Protein AF-A0A3D1PL69-F1 (afdb_monomer_lite)

pLDDT: mean 81.99, std 17.12, range [33.19, 97.12]

Structure (mmCIF, N/CA/C/O backbone):
data_AF-A0A3D1PL69-F1
#
_entry.id   AF-A0A3D1PL69-F1
#
loop_
_atom_site.group_PDB
_atom_site.id
_atom_site.type_symbol
_atom_site.label_atom_id
_atom_site.label_alt_id
_atom_site.label_comp_id
_atom_site.label_asym_id
_atom_site.label_entity_id
_atom_site.label_seq_id
_atom_site.pdbx_PDB_ins_code
_atom_site.Cartn_x
_atom_site.Cartn_y
_atom_site.Cartn_z
_atom_site.occupancy
_atom_site.B_iso_or_equiv
_atom_site.auth_seq_id
_atom_site.auth_comp_id
_atom_site.auth_asym_id
_atom_site.auth_atom_id
_atom_site.pdbx_PDB_model_num
ATOM 1 N N . MET A 1 1 ? 19.396 32.847 -1.313 1.00 39.78 1 MET A N 1
ATOM 2 C CA . MET A 1 1 ? 19.044 31.834 -0.294 1.00 39.78 1 MET A CA 1
ATOM 3 C C . MET A 1 1 ? 17.657 31.285 -0.593 1.00 39.78 1 MET A C 1
ATOM 5 O O . MET A 1 1 ? 16.674 31.708 -0.001 1.00 39.78 1 MET A O 1
ATOM 9 N N . THR A 1 2 ? 17.554 30.402 -1.582 1.00 33.19 2 THR A N 1
ATOM 10 C CA . THR A 1 2 ? 16.296 29.740 -1.933 1.00 33.19 2 THR A CA 1
ATOM 11 C C . THR A 1 2 ? 16.040 28.620 -0.928 1.00 33.19 2 THR A C 1
ATOM 13 O O . THR A 1 2 ? 16.752 27.620 -0.899 1.00 33.19 2 THR A O 1
ATOM 16 N N . LEU A 1 3 ? 15.045 28.809 -0.060 1.00 43.66 3 LEU A N 1
ATOM 17 C CA . LEU A 1 3 ? 14.552 27.766 0.836 1.00 43.66 3 LEU A CA 1
ATOM 18 C C . LEU A 1 3 ? 13.892 26.671 -0.011 1.00 43.66 3 LEU A C 1
ATOM 20 O O . LEU A 1 3 ? 12.722 26.758 -0.377 1.00 43.66 3 LEU A O 1
ATOM 24 N N . ILE A 1 4 ? 14.662 25.637 -0.341 1.00 52.56 4 ILE A N 1
ATOM 25 C CA . ILE A 1 4 ? 14.132 24.358 -0.809 1.00 52.56 4 ILE A CA 1
ATOM 26 C C . ILE A 1 4 ? 13.377 23.750 0.377 1.00 52.56 4 ILE A C 1
ATOM 28 O O . ILE A 1 4 ? 13.967 23.169 1.285 1.00 52.56 4 ILE A O 1
ATOM 32 N N . LEU A 1 5 ? 12.057 23.947 0.403 1.00 56.03 5 LEU A N 1
ATOM 33 C CA . LEU A 1 5 ? 11.161 23.226 1.303 1.00 56.03 5 LEU A CA 1
ATOM 34 C C . LEU A 1 5 ? 11.351 21.721 1.056 1.00 56.03 5 LEU A C 1
ATOM 36 O O . LEU A 1 5 ? 11.209 21.276 -0.089 1.00 56.03 5 LEU A O 1
ATOM 40 N N . PRO A 1 6 ? 11.678 20.919 2.085 1.00 52.91 6 PRO A N 1
ATOM 41 C CA . PRO A 1 6 ? 11.882 19.498 1.895 1.00 52.91 6 PRO A CA 1
ATOM 42 C C . PRO A 1 6 ? 10.549 18.890 1.467 1.00 52.91 6 PRO A C 1
ATOM 44 O O . PRO A 1 6 ? 9.505 19.143 2.068 1.00 52.91 6 PRO A O 1
ATOM 47 N N . LEU A 1 7 ? 10.597 18.110 0.389 1.00 54.78 7 LEU A N 1
ATOM 48 C CA . LEU A 1 7 ? 9.503 17.308 -0.146 1.00 54.78 7 LEU A CA 1
ATOM 49 C C . LEU A 1 7 ? 8.607 16.765 0.980 1.00 54.78 7 LEU A C 1
ATOM 51 O O . LEU A 1 7 ? 8.966 15.803 1.660 1.00 54.78 7 LEU A O 1
ATOM 55 N N . ARG A 1 8 ? 7.406 17.341 1.136 1.00 52.69 8 ARG A N 1
ATOM 56 C CA . ARG A 1 8 ? 6.309 16.817 1.967 1.00 52.69 8 ARG A CA 1
ATOM 57 C C . ARG A 1 8 ? 5.761 15.536 1.319 1.00 52.69 8 ARG A C 1
ATOM 59 O O . ARG A 1 8 ? 4.620 15.480 0.879 1.00 52.69 8 ARG A O 1
ATOM 66 N N . LYS A 1 9 ? 6.604 14.508 1.182 1.00 51.25 9 LYS A N 1
ATOM 67 C CA . LYS A 1 9 ? 6.316 13.243 0.483 1.00 51.25 9 LYS A CA 1
ATOM 68 C C . LYS A 1 9 ? 5.589 12.209 1.349 1.00 51.25 9 LYS A C 1
ATOM 70 O O . LYS A 1 9 ? 5.402 11.079 0.915 1.00 51.25 9 LYS A O 1
ATOM 75 N N . VAL A 1 10 ? 5.106 12.603 2.526 1.00 52.44 10 VAL A N 1
ATOM 76 C CA . VAL A 1 10 ? 3.982 11.930 3.182 1.00 52.44 10 VAL A CA 1
ATOM 77 C C . VAL A 1 10 ? 2.785 12.850 2.992 1.00 52.44 10 VAL A C 1
ATOM 79 O O . VAL A 1 10 ? 2.599 13.808 3.743 1.00 52.44 10 VAL A O 1
ATOM 82 N N . THR A 1 11 ? 2.029 12.627 1.914 1.00 64.38 11 THR A N 1
ATOM 83 C CA . THR A 1 11 ? 0.810 13.397 1.639 1.00 64.38 11 THR A CA 1
ATOM 84 C C . THR A 1 11 ? -0.082 13.317 2.874 1.00 64.38 11 THR A C 1
ATOM 86 O O . THR A 1 11 ? -0.249 12.223 3.420 1.00 64.38 11 THR A O 1
ATOM 89 N N . SER A 1 12 ? -0.655 14.438 3.302 1.00 76.50 12 SER A N 1
ATOM 90 C CA . SER A 1 12 ? -1.549 14.517 4.467 1.00 76.50 12 SER A CA 1
ATOM 91 C C . SER A 1 12 ? -2.580 13.383 4.501 1.00 76.50 12 SER A C 1
ATOM 93 O O . SER A 1 12 ? -2.778 12.765 5.540 1.00 76.50 12 SER A O 1
ATOM 95 N N . VAL A 1 13 ? -3.117 13.020 3.333 1.00 83.62 13 VAL A N 1
ATOM 96 C CA . VAL A 1 13 ? -4.100 11.945 3.152 1.00 83.62 13 VAL A CA 1
ATOM 97 C C . VAL A 1 13 ? -3.563 10.567 3.554 1.00 83.62 13 VAL A C 1
ATOM 99 O O . VAL A 1 13 ? -4.213 9.855 4.312 1.00 83.62 13 VAL A O 1
ATOM 102 N N . HIS A 1 14 ? -2.365 10.173 3.107 1.00 83.75 14 HIS A N 1
ATOM 103 C CA . HIS A 1 14 ? -1.786 8.878 3.489 1.00 83.75 14 HIS A CA 1
ATOM 104 C C . HIS A 1 14 ? -1.587 8.752 5.003 1.00 83.75 14 HIS A C 1
ATOM 106 O O . HIS A 1 14 ? -1.840 7.678 5.557 1.00 83.75 14 HIS A O 1
ATOM 112 N N . LYS A 1 15 ? -1.169 9.837 5.668 1.00 84.38 15 LYS A N 1
ATOM 113 C CA . LYS A 1 15 ? -0.992 9.861 7.125 1.00 84.38 15 LYS A CA 1
ATOM 114 C C . LYS A 1 15 ? -2.338 9.809 7.850 1.00 84.38 15 LYS A C 1
ATOM 116 O O . LYS A 1 15 ? -2.501 9.039 8.797 1.00 84.38 15 LYS A O 1
ATOM 121 N N . ASP A 1 16 ? -3.326 10.542 7.347 1.00 88.31 16 ASP A N 1
ATOM 122 C CA . ASP A 1 16 ? -4.684 10.524 7.886 1.00 88.31 16 ASP A CA 1
ATOM 123 C C . ASP A 1 16 ? -5.323 9.134 7.784 1.00 88.31 16 ASP A C 1
ATOM 125 O O . ASP A 1 16 ? -5.870 8.640 8.765 1.00 88.31 16 ASP A O 1
ATOM 129 N N . VAL A 1 17 ? -5.184 8.453 6.646 1.00 87.06 17 VAL A N 1
ATOM 130 C CA . VAL A 1 17 ? -5.777 7.126 6.421 1.00 87.06 17 VAL A CA 1
ATOM 131 C C . VAL A 1 17 ? -5.023 6.010 7.158 1.00 87.06 17 VAL A C 1
ATOM 133 O O . VAL A 1 17 ? -5.643 5.090 7.691 1.00 87.06 17 VAL A O 1
ATOM 136 N N . SER A 1 18 ? -3.690 6.073 7.221 1.00 84.12 18 SER A N 1
ATOM 137 C CA . SER A 1 18 ? -2.876 4.980 7.784 1.00 84.12 18 SER A CA 1
ATOM 138 C C . SER A 1 18 ? -2.729 5.044 9.304 1.00 84.12 18 SER A C 1
ATOM 140 O O . SER A 1 18 ? -2.582 3.996 9.946 1.00 84.12 18 SER A O 1
ATOM 142 N N . GLU A 1 19 ? -2.749 6.252 9.876 1.00 87.00 19 GLU A N 1
ATOM 143 C CA . GLU A 1 19 ? -2.452 6.499 11.291 1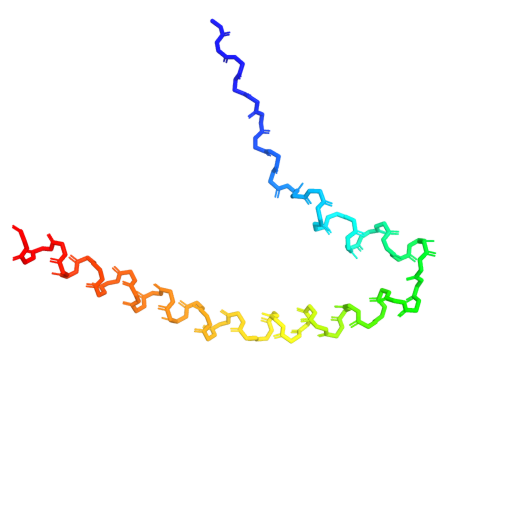.00 87.00 19 GLU A CA 1
ATOM 144 C C . GLU A 1 19 ? -3.634 7.141 12.024 1.00 87.00 19 GLU A C 1
ATOM 146 O O . GLU A 1 19 ? -4.073 6.619 13.051 1.00 87.00 19 GLU A O 1
ATOM 151 N N . ARG A 1 20 ? -4.175 8.255 11.511 1.00 90.19 20 ARG A N 1
ATOM 152 C CA . ARG A 1 20 ? -5.198 9.042 12.226 1.00 90.19 20 ARG A CA 1
ATOM 153 C C . ARG A 1 20 ? -6.549 8.332 12.271 1.00 90.19 20 ARG A C 1
ATOM 155 O O . ARG A 1 20 ? -7.184 8.285 13.323 1.00 90.19 20 ARG A O 1
ATOM 162 N N . LEU A 1 21 ? -6.957 7.721 11.162 1.00 91.38 21 LEU A N 1
ATOM 163 C CA . LEU A 1 21 ? -8.246 7.051 11.018 1.00 91.38 21 LEU A CA 1
ATOM 164 C C . LEU A 1 21 ? -8.402 5.884 11.995 1.00 91.38 21 LEU A C 1
ATOM 166 O O . LEU A 1 21 ? -9.469 5.715 12.568 1.00 91.38 21 LEU A O 1
ATOM 170 N N .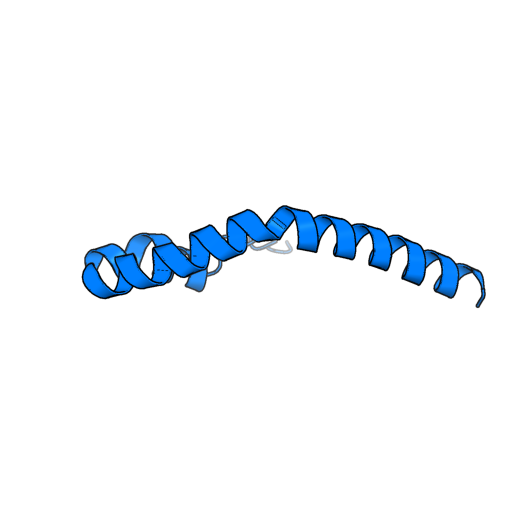 LYS A 1 22 ? -7.323 5.142 12.268 1.00 91.81 22 LYS A N 1
ATOM 171 C CA . LYS A 1 22 ? -7.326 4.049 13.254 1.00 91.81 22 LYS A CA 1
ATOM 172 C C . LYS A 1 22 ? -7.647 4.524 14.672 1.00 91.81 22 LYS A C 1
ATOM 174 O O . LYS A 1 22 ? -8.242 3.770 15.429 1.00 91.81 22 LYS A O 1
ATOM 179 N N . LYS A 1 23 ? -7.247 5.754 15.021 1.00 92.38 23 LYS A N 1
ATOM 180 C CA . LYS A 1 23 ? -7.488 6.357 16.341 1.00 92.38 23 LYS A CA 1
ATOM 181 C C . LYS A 1 23 ? -8.890 6.959 16.461 1.00 92.38 23 LYS A C 1
ATOM 183 O O . LYS A 1 23 ? -9.456 6.933 17.542 1.00 92.38 23 LYS A O 1
ATOM 188 N N . ILE A 1 24 ? -9.427 7.507 15.367 1.00 93.44 24 ILE A N 1
ATOM 189 C CA . ILE A 1 24 ? -10.744 8.168 15.347 1.00 93.44 24 ILE A CA 1
ATOM 190 C C . ILE A 1 24 ? -11.874 7.153 15.139 1.00 93.44 24 ILE A C 1
ATOM 192 O O . ILE A 1 24 ? -12.884 7.205 15.831 1.00 93.44 24 ILE A O 1
ATOM 196 N N . ASN A 1 25 ? -11.727 6.244 14.170 1.00 94.38 25 ASN A N 1
ATOM 197 C CA . ASN A 1 25 ? -12.747 5.259 13.822 1.00 94.38 25 ASN A CA 1
ATOM 198 C C . ASN A 1 25 ? -12.105 3.928 13.371 1.00 94.38 25 ASN A C 1
ATOM 200 O O . ASN A 1 25 ? -11.801 3.747 12.185 1.00 94.38 25 ASN A O 1
ATOM 204 N N . PRO A 1 26 ? -11.924 2.968 14.295 1.00 92.12 26 PRO A N 1
ATOM 205 C CA . PRO A 1 26 ? -11.289 1.689 13.986 1.00 92.12 26 PRO A CA 1
ATOM 206 C C . PRO A 1 26 ? -12.123 0.806 13.043 1.00 92.12 26 PRO A C 1
ATOM 208 O O . PRO A 1 26 ? -11.549 0.051 12.258 1.00 92.12 26 PRO A O 1
ATOM 211 N N . SER A 1 27 ? -13.458 0.920 13.064 1.00 94.62 27 SER A N 1
ATOM 212 C CA . SER A 1 27 ? -14.339 0.163 12.161 1.00 94.62 27 SER A CA 1
ATOM 213 C C . SER A 1 27 ? -14.133 0.589 10.705 1.00 94.62 27 SER A C 1
ATOM 215 O O . SER A 1 27 ? -13.875 -0.245 9.833 1.00 94.62 27 SER A O 1
ATOM 217 N N . LEU A 1 28 ? -14.130 1.902 10.451 1.00 92.62 28 LEU A N 1
ATOM 218 C CA . LEU A 1 28 ? -13.872 2.451 9.121 1.00 92.62 28 LEU A CA 1
ATOM 219 C C . LEU A 1 28 ? -12.433 2.166 8.661 1.00 92.62 28 LEU A C 1
ATOM 221 O O . LEU A 1 28 ? -12.210 1.822 7.503 1.00 92.62 28 LEU A O 1
ATOM 225 N N . ALA A 1 29 ? -11.454 2.220 9.570 1.00 93.94 29 ALA A N 1
ATOM 226 C CA . ALA A 1 29 ? -10.069 1.876 9.249 1.00 93.94 29 ALA A CA 1
ATOM 227 C C . ALA A 1 29 ? -9.910 0.425 8.756 1.00 93.94 29 ALA A C 1
ATOM 229 O O . ALA A 1 29 ? -9.088 0.166 7.874 1.00 93.94 29 ALA A O 1
ATOM 230 N N . LYS A 1 30 ? -10.703 -0.518 9.287 1.00 93.94 30 LYS A N 1
ATOM 231 C CA . LYS A 1 30 ? -10.702 -1.918 8.838 1.00 93.94 30 LYS A CA 1
ATOM 232 C C . LYS A 1 30 ? -11.223 -2.052 7.405 1.00 93.94 30 LYS A C 1
ATOM 234 O O . LYS A 1 30 ? -10.632 -2.787 6.624 1.00 93.94 30 LYS A O 1
ATOM 239 N N . GLN A 1 31 ? -12.267 -1.307 7.047 1.00 94.81 31 GLN A N 1
ATOM 240 C CA . GLN A 1 31 ? -12.817 -1.301 5.685 1.00 94.81 31 GLN A CA 1
ATOM 241 C C . GLN A 1 31 ? -11.820 -0.709 4.685 1.00 94.81 31 GLN A C 1
ATOM 243 O O . GLN A 1 31 ? -11.529 -1.309 3.654 1.00 94.81 31 GLN A O 1
ATOM 248 N N . VAL A 1 32 ? -11.215 0.431 5.029 1.00 93.56 32 VAL A N 1
ATOM 249 C CA . VAL A 1 32 ? -10.210 1.074 4.171 1.00 93.56 32 VAL A CA 1
ATOM 250 C C . VAL A 1 32 ? -8.975 0.191 3.991 1.00 93.56 32 VAL A C 1
ATOM 252 O O . VAL A 1 32 ? -8.347 0.207 2.932 1.00 93.56 32 VAL A O 1
ATOM 255 N N . ARG A 1 33 ? -8.626 -0.621 4.995 1.00 93.69 33 ARG A N 1
ATOM 256 C CA . ARG A 1 33 ? -7.502 -1.549 4.888 1.00 93.69 33 ARG A CA 1
ATOM 257 C C . ARG A 1 33 ? -7.692 -2.580 3.773 1.00 93.69 33 ARG A C 1
ATOM 259 O O . ARG A 1 33 ? -6.729 -2.821 3.053 1.00 93.69 33 ARG A O 1
ATOM 266 N N . VAL A 1 34 ? -8.903 -3.112 3.598 1.00 95.56 34 VAL A N 1
ATOM 267 C CA . VAL A 1 34 ? -9.220 -4.074 2.525 1.00 95.56 34 VAL A CA 1
ATOM 268 C C . VAL A 1 34 ? -8.904 -3.467 1.157 1.00 95.56 34 VAL A C 1
ATOM 270 O O . VAL A 1 34 ? -8.111 -4.021 0.401 1.00 95.56 34 VAL A O 1
ATOM 273 N N . VAL A 1 35 ? -9.400 -2.253 0.908 1.00 94.50 35 VAL A N 1
ATOM 274 C CA . VAL A 1 35 ? -9.167 -1.520 -0.346 1.00 94.50 35 VAL A CA 1
ATOM 275 C C . VAL A 1 35 ? -7.677 -1.230 -0.570 1.00 94.50 35 VAL A C 1
ATOM 277 O O . VAL A 1 35 ? -7.177 -1.286 -1.694 1.00 94.50 35 VAL A O 1
ATOM 280 N N . LEU A 1 36 ? -6.928 -0.896 0.485 1.00 93.25 36 LEU A N 1
ATOM 281 C CA . LEU A 1 36 ? -5.484 -0.660 0.372 1.00 93.25 36 LEU A CA 1
ATOM 282 C C . LEU A 1 36 ? -4.705 -1.934 0.029 1.00 93.25 36 LEU A C 1
ATOM 284 O O . LEU A 1 36 ? -3.727 -1.858 -0.719 1.00 93.25 36 LEU A O 1
ATOM 288 N N . ASP A 1 37 ? -5.115 -3.075 0.575 1.00 94.56 37 ASP A N 1
ATOM 289 C CA . ASP A 1 37 ? -4.469 -4.360 0.326 1.00 94.56 37 ASP A CA 1
ATOM 290 C C . ASP A 1 37 ? -4.747 -4.844 -1.112 1.00 94.56 37 ASP A C 1
ATOM 292 O O . ASP A 1 37 ? -3.803 -5.234 -1.804 1.00 94.56 37 ASP A O 1
ATOM 296 N N . GLU A 1 38 ? -5.971 -4.676 -1.624 1.00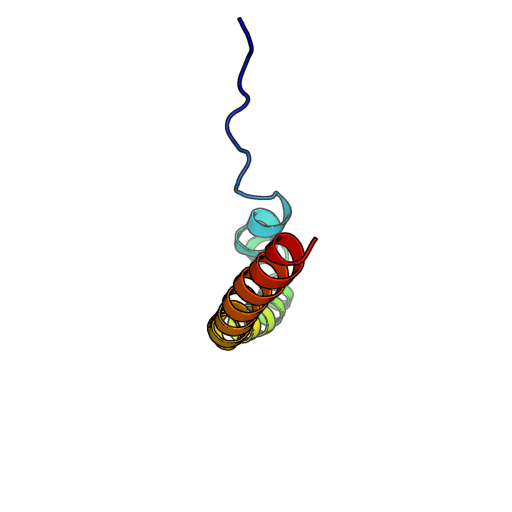 95.81 38 GLU A N 1
ATOM 297 C CA . GLU A 1 38 ? -6.320 -4.899 -3.042 1.00 95.81 38 GLU A CA 1
ATOM 298 C C . GLU A 1 38 ? -5.469 -4.029 -3.979 1.00 95.81 38 GLU A C 1
ATOM 300 O O . GLU A 1 38 ? -4.757 -4.526 -4.854 1.00 95.81 38 GLU A O 1
ATOM 305 N N . ASN A 1 39 ? -5.421 -2.719 -3.718 1.00 93.94 39 ASN A N 1
ATOM 306 C CA . ASN A 1 39 ? -4.604 -1.781 -4.490 1.00 93.94 39 ASN A CA 1
ATOM 307 C C . ASN A 1 39 ? -3.113 -2.148 -4.497 1.00 93.94 39 ASN A C 1
ATOM 309 O O . ASN A 1 39 ? -2.384 -1.831 -5.450 1.00 93.94 39 ASN A O 1
ATOM 313 N N . LYS A 1 40 ? -2.627 -2.747 -3.405 1.00 93.19 40 LYS A N 1
ATOM 314 C CA . LYS A 1 40 ? -1.243 -3.198 -3.278 1.00 93.19 40 LYS A CA 1
ATOM 315 C C . LYS A 1 40 ? -1.004 -4.475 -4.079 1.00 93.19 40 LYS A C 1
ATOM 317 O O . LYS A 1 40 ? 0.044 -4.552 -4.718 1.00 93.19 40 LYS A O 1
ATOM 322 N N . ALA A 1 41 ? -1.956 -5.407 -4.101 1.00 96.06 41 ALA A N 1
ATOM 323 C CA . ALA A 1 41 ? -1.892 -6.605 -4.935 1.00 96.06 41 ALA A CA 1
ATOM 324 C C . ALA A 1 41 ? -1.854 -6.246 -6.434 1.00 96.06 41 ALA A C 1
ATOM 326 O O . ALA A 1 41 ? -0.982 -6.707 -7.169 1.00 96.06 41 ALA A O 1
ATOM 327 N N . GLU A 1 42 ? -2.701 -5.313 -6.873 1.00 97.12 42 GLU A N 1
ATOM 328 C CA . GLU A 1 42 ? -2.768 -4.868 -8.274 1.00 97.12 42 GLU A CA 1
ATOM 329 C C . GLU A 1 42 ? -1.581 -4.002 -8.720 1.00 97.12 42 GLU A C 1
ATOM 331 O O . GLU A 1 42 ? -1.406 -3.716 -9.911 1.00 97.12 42 GLU A O 1
ATOM 336 N N . ARG A 1 43 ? -0.742 -3.541 -7.782 1.00 96.69 43 ARG A N 1
ATOM 337 C CA . ARG A 1 43 ? 0.379 -2.636 -8.075 1.00 96.69 43 ARG A CA 1
ATOM 338 C C . ARG A 1 43 ? 1.282 -3.178 -9.178 1.00 96.69 43 ARG A C 1
ATOM 340 O O . ARG A 1 43 ? 1.754 -2.394 -9.995 1.00 96.69 43 ARG A O 1
ATOM 347 N N . HIS A 1 44 ? 1.534 -4.484 -9.204 1.00 94.06 44 HIS A N 1
ATOM 348 C CA . HIS A 1 44 ? 2.418 -5.091 -10.199 1.00 94.06 44 HIS A CA 1
ATOM 349 C C . HIS A 1 44 ? 1.832 -5.022 -11.616 1.00 94.06 44 HIS A C 1
ATOM 351 O O . HIS A 1 44 ? 2.563 -4.723 -12.559 1.00 94.06 44 HIS A O 1
ATOM 357 N N . ILE A 1 45 ? 0.512 -5.176 -11.755 1.00 95.44 45 ILE A N 1
ATOM 358 C CA . ILE A 1 45 ? -0.205 -5.012 -13.028 1.00 95.44 45 ILE A CA 1
ATOM 359 C C . ILE A 1 45 ? -0.096 -3.556 -13.492 1.00 95.44 45 ILE A C 1
ATOM 361 O O . ILE A 1 45 ? 0.313 -3.277 -14.621 1.00 95.44 45 ILE A O 1
ATOM 365 N N . ARG A 1 46 ? -0.362 -2.606 -12.585 1.00 96.12 46 ARG A N 1
ATOM 366 C CA . ARG A 1 46 ? -0.199 -1.169 -12.864 1.00 96.12 46 ARG A CA 1
ATOM 367 C C . ARG A 1 46 ? 1.244 -0.802 -13.214 1.00 96.12 46 ARG A C 1
ATOM 369 O O . ARG A 1 46 ? 1.461 0.007 -14.111 1.00 96.12 46 ARG A O 1
ATOM 376 N N . GLY A 1 47 ? 2.226 -1.422 -12.564 1.00 95.31 47 GLY A N 1
ATOM 377 C CA . GLY A 1 47 ? 3.647 -1.256 -12.868 1.00 95.31 47 GLY A CA 1
ATOM 378 C C . GLY A 1 47 ? 4.003 -1.731 -14.278 1.00 95.31 47 GLY A C 1
ATOM 379 O O . GLY A 1 47 ? 4.666 -1.005 -15.017 1.00 95.31 47 GLY A O 1
ATOM 380 N N . GLY A 1 48 ? 3.504 -2.900 -14.689 1.00 95.19 48 GLY A N 1
ATOM 381 C CA . GLY A 1 48 ? 3.673 -3.403 -16.056 1.00 95.19 48 GLY A CA 1
ATOM 382 C C . GLY A 1 48 ? 3.075 -2.461 -17.104 1.00 95.19 48 GLY A C 1
ATOM 383 O O . GLY A 1 48 ? 3.734 -2.124 -18.091 1.00 95.19 48 GLY A O 1
ATOM 384 N N . MET A 1 49 ? 1.862 -1.956 -16.852 1.00 94.56 49 MET A N 1
ATOM 385 C CA . MET A 1 49 ? 1.214 -0.966 -17.720 1.00 94.56 49 MET A CA 1
ATOM 386 C C . MET A 1 49 ? 1.998 0.351 -17.792 1.00 94.56 49 MET A C 1
ATOM 388 O O . MET A 1 49 ? 2.154 0.904 -18.879 1.00 94.56 49 MET A O 1
ATOM 392 N N . ALA A 1 50 ? 2.543 0.830 -16.669 1.00 94.75 50 ALA A N 1
ATOM 393 C CA . ALA A 1 50 ? 3.363 2.041 -16.628 1.00 94.75 50 ALA A CA 1
ATOM 394 C C . ALA A 1 50 ? 4.628 1.911 -17.490 1.00 94.75 50 ALA A C 1
ATOM 396 O O . ALA A 1 50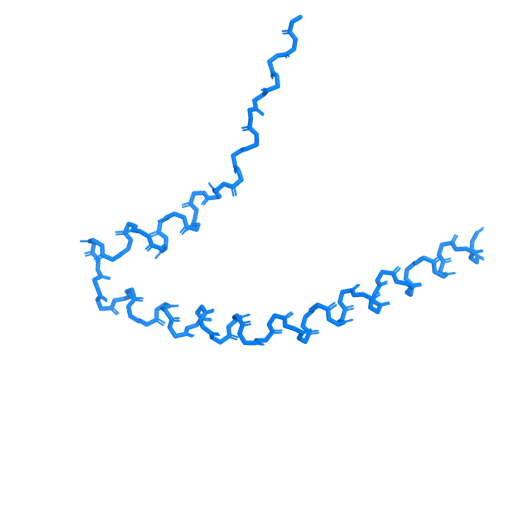 ? 4.951 2.822 -18.254 1.00 94.75 50 ALA A O 1
ATOM 397 N N . THR A 1 51 ? 5.311 0.764 -17.426 1.00 93.62 51 THR A N 1
ATOM 398 C CA . THR A 1 51 ? 6.479 0.489 -18.272 1.00 93.62 51 THR A CA 1
ATOM 399 C C . THR A 1 51 ? 6.092 0.456 -19.747 1.00 93.62 51 THR A C 1
ATOM 401 O O . THR A 1 51 ? 6.715 1.150 -20.549 1.00 93.62 51 THR A O 1
ATOM 404 N N . LYS A 1 52 ? 5.027 -0.275 -20.109 1.00 92.56 52 LYS A N 1
ATOM 405 C CA . LYS A 1 52 ? 4.523 -0.326 -21.492 1.00 92.56 52 LYS A CA 1
ATOM 406 C C . LYS A 1 52 ? 4.224 1.078 -22.023 1.00 92.56 52 LYS A C 1
ATOM 408 O O . LYS A 1 52 ? 4.734 1.454 -23.074 1.00 92.56 52 LYS A O 1
ATOM 413 N N . MET A 1 53 ? 3.477 1.877 -21.257 1.00 92.62 53 MET A N 1
ATOM 414 C CA . MET A 1 53 ? 3.152 3.256 -21.618 1.00 92.62 53 MET A CA 1
ATOM 415 C C . MET A 1 53 ? 4.405 4.115 -21.793 1.00 92.62 53 MET A C 1
ATOM 417 O O . MET A 1 53 ? 4.495 4.824 -22.791 1.00 92.62 53 MET A O 1
ATOM 421 N N . LYS A 1 54 ? 5.390 4.040 -20.887 1.00 90.81 54 LYS A N 1
ATOM 422 C CA . LYS A 1 54 ? 6.640 4.811 -20.999 1.00 90.81 54 LYS A CA 1
ATOM 423 C C . LYS A 1 54 ? 7.317 4.586 -22.353 1.00 90.81 54 LYS A C 1
ATOM 425 O O . LYS A 1 54 ? 7.683 5.553 -23.012 1.00 90.81 54 LYS A O 1
ATOM 430 N N . TYR A 1 55 ? 7.464 3.333 -22.781 1.00 88.50 55 TYR A N 1
ATOM 431 C CA . TYR A 1 55 ? 8.134 3.022 -24.046 1.00 88.50 55 TYR A CA 1
ATOM 432 C C . TYR A 1 55 ? 7.270 3.321 -25.276 1.00 88.50 55 TYR A C 1
ATOM 434 O O . TYR A 1 55 ? 7.810 3.788 -26.276 1.00 88.50 55 TYR A O 1
ATOM 442 N N . SER A 1 56 ? 5.946 3.145 -25.202 1.00 86.75 56 SER A N 1
ATOM 443 C CA . SER A 1 56 ? 5.038 3.577 -26.274 1.00 86.75 56 SER A CA 1
ATOM 444 C C . SER A 1 56 ? 5.123 5.089 -26.521 1.00 86.75 56 SER A C 1
ATOM 446 O O . SER A 1 56 ? 5.335 5.498 -27.658 1.00 86.75 56 SER A O 1
ATOM 448 N N . HIS A 1 57 ? 5.076 5.911 -25.466 1.00 81.44 57 HIS A N 1
ATOM 449 C CA . HIS A 1 57 ? 5.197 7.371 -25.587 1.00 81.44 57 HIS A CA 1
ATOM 450 C C . HIS A 1 57 ? 6.592 7.812 -26.056 1.00 81.44 57 HIS A C 1
ATOM 452 O O . HIS A 1 57 ? 6.722 8.793 -26.786 1.00 81.44 57 HIS A O 1
ATOM 458 N N . LEU A 1 58 ? 7.655 7.108 -25.644 1.00 76.69 58 LEU A N 1
ATOM 459 C CA . LEU A 1 58 ? 9.011 7.377 -26.136 1.00 76.69 58 LEU A CA 1
ATOM 460 C C . LEU A 1 58 ? 9.151 7.057 -27.628 1.00 76.69 58 LEU A C 1
ATOM 462 O O . LEU A 1 58 ? 9.804 7.812 -28.341 1.00 76.69 58 LEU A O 1
ATOM 466 N N . ASN A 1 59 ? 8.535 5.972 -28.104 1.00 72.62 59 ASN A N 1
ATOM 467 C CA . ASN A 1 59 ? 8.524 5.624 -29.525 1.00 72.62 59 ASN A CA 1
ATOM 468 C C . ASN A 1 59 ? 7.739 6.639 -30.361 1.00 72.62 59 ASN A C 1
ATOM 470 O O . ASN A 1 59 ? 8.174 6.978 -31.456 1.00 72.62 59 ASN A O 1
ATOM 474 N N . GLU A 1 60 ? 6.618 7.141 -29.848 1.00 70.50 60 GLU A N 1
ATOM 475 C CA . GLU A 1 60 ? 5.816 8.171 -30.513 1.00 70.50 60 GLU A CA 1
ATOM 476 C C . GLU A 1 60 ? 6.576 9.503 -30.612 1.00 70.50 60 GLU A C 1
ATOM 478 O O . GLU A 1 60 ? 6.691 10.062 -31.697 1.00 70.50 60 GLU A O 1
ATOM 483 N N . LYS A 1 61 ? 7.237 9.939 -29.529 1.00 67.88 61 LYS A N 1
ATOM 484 C CA . LYS A 1 61 ? 8.125 11.118 -29.538 1.00 67.88 61 LYS A CA 1
ATOM 485 C C . LYS A 1 61 ? 9.345 10.996 -30.451 1.00 67.88 61 LYS A C 1
ATOM 487 O O . LYS A 1 61 ? 9.924 12.013 -30.791 1.00 67.88 61 LYS A O 1
ATOM 492 N N . LYS A 1 62 ? 9.779 9.778 -3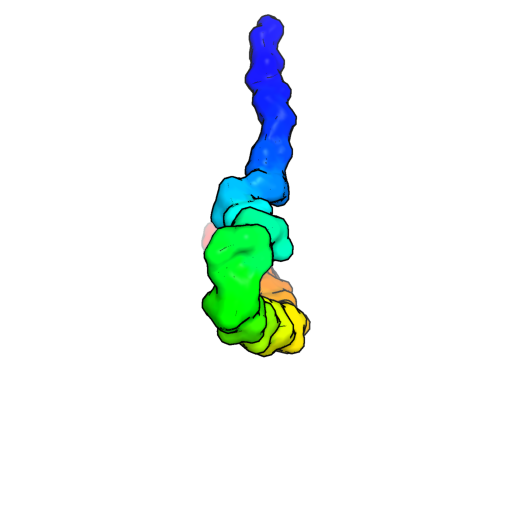0.791 1.00 65.62 62 LYS A N 1
ATOM 493 C CA . LYS A 1 62 ? 10.906 9.536 -31.710 1.00 65.62 62 LYS A CA 1
ATOM 494 C C . LYS A 1 62 ? 10.503 9.626 -33.184 1.00 65.62 62 LYS A C 1
ATOM 496 O O . LYS A 1 62 ? 11.378 9.651 -34.042 1.00 65.62 62 LYS A O 1
ATOM 501 N N . ARG A 1 63 ? 9.200 9.535 -33.465 1.00 63.59 63 ARG A N 1
ATOM 502 C CA . ARG A 1 63 ? 8.617 9.548 -34.814 1.00 63.59 63 ARG A CA 1
ATOM 503 C C . ARG A 1 63 ? 8.148 10.937 -35.253 1.00 63.59 63 ARG A C 1
ATOM 505 O O . ARG A 1 63 ? 7.772 11.083 -36.411 1.00 63.59 63 ARG A O 1
ATOM 512 N N . ILE A 1 64 ? 8.152 11.896 -34.333 1.00 56.56 64 ILE A N 1
ATOM 513 C CA . ILE A 1 64 ? 7.923 13.328 -34.549 1.00 56.56 64 ILE A CA 1
ATOM 514 C C . ILE A 1 64 ? 9.293 14.001 -34.547 1.00 56.56 64 ILE A C 1
ATOM 516 O O . ILE A 1 64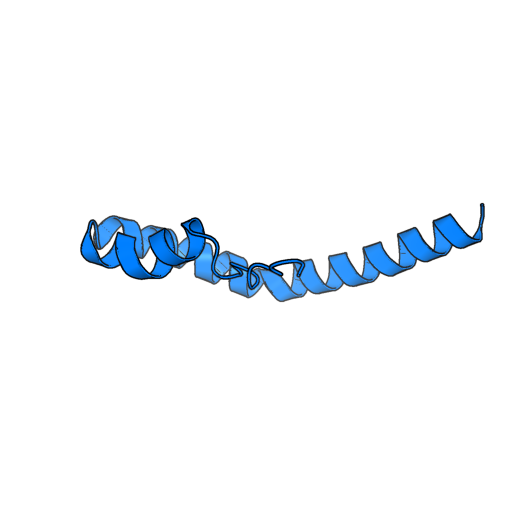 ? 9.505 14.890 -35.396 1.00 56.56 64 ILE A O 1
#

Secondary structure (DSSP, 8-state):
---------S-HHHHIIIIIHHHH-HHHHHHHHHHHHHHHHTHHHHHHHHHHHHHHHHHHHT--

Foldseek 3Di:
DDPPDPPPVCPPVNCCLVPVCCVVPVVVNVVVVVVVVVCVVCVVVVVVVVVVVVVVVVVVVVVD

Sequence (64 aa):
MTLILPLRKVTSVHKDVSERLKKINPSLAKQVRVVLDENKAERHIRGGMATKMKYSHLNEKKRI

Radius of gyration: 18.6 Å; chains: 1; bounding box: 33×38×51 Å